Protein AF-A0A5C4RT20-F1 (afdb_monomer)

Structure (mmCIF, N/CA/C/O backbone):
data_AF-A0A5C4RT20-F1
#
_entry.id   AF-A0A5C4RT20-F1
#
loop_
_atom_site.group_PDB
_atom_site.id
_atom_site.type_symbol
_atom_site.label_atom_id
_atom_site.label_alt_id
_atom_site.label_comp_id
_atom_site.label_asym_id
_atom_site.label_entity_id
_atom_site.label_seq_id
_atom_site.pdbx_PDB_ins_code
_atom_site.Cartn_x
_atom_site.Cartn_y
_atom_site.Cartn_z
_atom_site.occupancy
_atom_site.B_iso_or_equiv
_atom_site.auth_seq_id
_atom_site.auth_comp_id
_atom_site.auth_asym_id
_atom_site.auth_atom_id
_atom_site.pdbx_PDB_model_num
ATOM 1 N N . PRO A 1 1 ? -16.477 2.074 -1.286 1.00 76.31 1 PRO A N 1
ATOM 2 C CA . PRO A 1 1 ? -15.696 2.573 -2.452 1.00 76.31 1 PRO A CA 1
ATOM 3 C C . PRO A 1 1 ? -14.672 1.538 -2.941 1.00 76.31 1 PRO A C 1
ATOM 5 O O . PRO A 1 1 ? -14.717 1.178 -4.108 1.00 76.31 1 PRO A O 1
ATOM 8 N N . LEU A 1 2 ? -13.831 0.998 -2.047 1.00 85.62 2 LEU A N 1
ATOM 9 C CA . LEU A 1 2 ? -12.781 0.027 -2.399 1.00 85.62 2 LEU A CA 1
ATOM 10 C C . LEU A 1 2 ? -13.311 -1.255 -3.066 1.00 85.62 2 LEU A C 1
ATOM 12 O O . LEU A 1 2 ? -12.769 -1.677 -4.077 1.00 85.62 2 LEU A O 1
ATOM 16 N N . VAL A 1 3 ? -14.440 -1.791 -2.588 1.00 86.38 3 VAL A N 1
ATOM 17 C CA . VAL A 1 3 ? -15.106 -2.965 -3.195 1.00 86.38 3 VAL A CA 1
ATOM 18 C C . VAL A 1 3 ? -15.500 -2.722 -4.658 1.00 86.38 3 VAL A C 1
ATOM 20 O O . VAL A 1 3 ? -15.401 -3.619 -5.484 1.00 86.38 3 VAL A O 1
ATOM 23 N N . LYS A 1 4 ? -15.918 -1.495 -5.007 1.00 87.50 4 LYS A N 1
ATOM 24 C CA . LYS A 1 4 ? -16.265 -1.152 -6.395 1.00 87.50 4 LYS A CA 1
ATOM 25 C C . LYS A 1 4 ? -15.019 -1.101 -7.280 1.00 87.50 4 LYS A C 1
ATOM 27 O O . LYS A 1 4 ? -15.060 -1.580 -8.403 1.00 87.50 4 LYS A O 1
ATOM 32 N N . LEU A 1 5 ? -13.919 -0.544 -6.772 1.00 87.69 5 LEU A N 1
ATOM 33 C CA 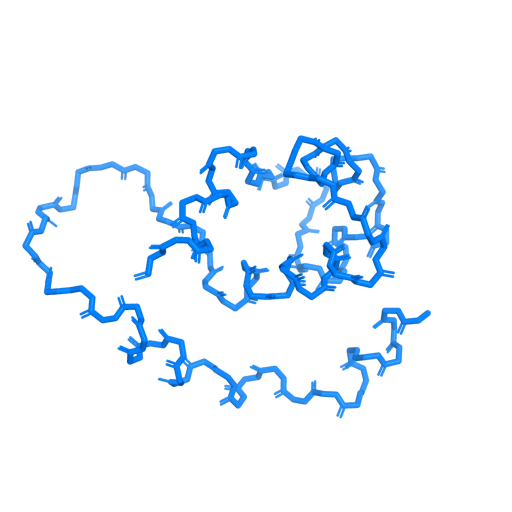. LEU A 1 5 ? -12.648 -0.507 -7.502 1.00 87.69 5 LEU A CA 1
ATOM 34 C C . LEU A 1 5 ? -12.129 -1.921 -7.762 1.00 87.69 5 LEU A C 1
ATOM 36 O O . LEU A 1 5 ? -11.712 -2.224 -8.869 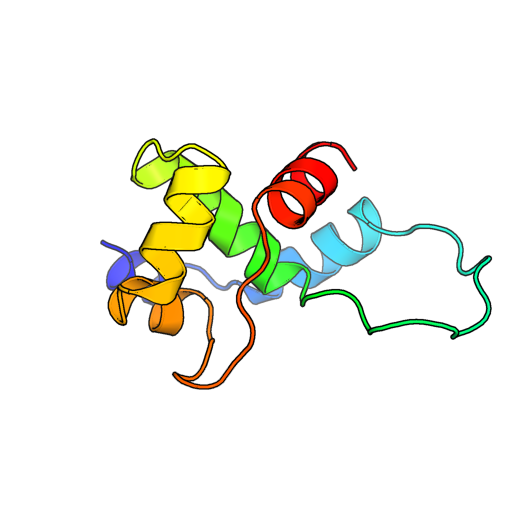1.00 87.69 5 LEU A O 1
ATOM 40 N N . GLU A 1 6 ? -12.207 -2.797 -6.763 1.00 87.88 6 GLU A N 1
ATOM 41 C CA . GLU A 1 6 ? -11.797 -4.193 -6.903 1.00 87.88 6 GLU A CA 1
ATOM 42 C C . GLU A 1 6 ? -12.647 -4.965 -7.922 1.00 87.88 6 GLU A C 1
ATOM 44 O O . GLU A 1 6 ? -12.106 -5.762 -8.677 1.00 87.88 6 GLU A O 1
ATOM 49 N N . ALA A 1 7 ? -13.950 -4.684 -7.993 1.00 89.31 7 ALA A N 1
ATOM 50 C CA . ALA A 1 7 ? -14.859 -5.346 -8.927 1.00 89.31 7 ALA A CA 1
ATOM 51 C C . ALA A 1 7 ? -14.741 -4.858 -10.383 1.00 89.31 7 ALA A C 1
ATOM 53 O O . ALA A 1 7 ? -15.071 -5.605 -11.299 1.00 89.31 7 ALA A O 1
ATOM 54 N N . HIS A 1 8 ? -14.327 -3.607 -10.605 1.00 90.75 8 HIS A N 1
ATOM 55 C CA . HIS A 1 8 ? -14.336 -2.987 -11.937 1.00 90.75 8 HIS A CA 1
ATOM 56 C C . HIS A 1 8 ? -12.954 -2.825 -12.572 1.00 90.75 8 HIS A C 1
ATOM 58 O O . HIS A 1 8 ? -12.872 -2.558 -13.768 1.00 90.75 8 HIS A O 1
ATOM 64 N N . ILE A 1 9 ? -11.879 -2.950 -11.794 1.00 90.00 9 ILE A N 1
ATOM 65 C CA . ILE A 1 9 ? -10.513 -2.772 -12.283 1.00 90.00 9 ILE A CA 1
ATOM 66 C C . ILE A 1 9 ? -9.834 -4.135 -12.325 1.00 90.00 9 ILE A C 1
ATOM 68 O O . ILE A 1 9 ? -9.619 -4.759 -11.286 1.00 90.00 9 ILE A O 1
ATOM 72 N N . ASP A 1 10 ? -9.439 -4.565 -13.523 1.00 91.81 10 ASP A N 1
ATOM 73 C CA . ASP A 1 10 ? -8.507 -5.678 -13.660 1.00 91.81 10 ASP A CA 1
ATOM 74 C C . ASP A 1 10 ? -7.093 -5.198 -13.311 1.00 91.81 10 ASP A C 1
ATOM 76 O O . ASP A 1 10 ? -6.386 -4.568 -14.100 1.00 91.81 10 ASP A O 1
ATOM 80 N N . TRP A 1 11 ? -6.695 -5.478 -12.074 1.00 90.62 11 TRP A N 1
ATOM 81 C CA . TRP A 1 11 ? -5.408 -5.061 -11.535 1.00 90.62 11 TRP A CA 1
ATOM 82 C C . TRP A 1 11 ? -4.222 -5.750 -12.215 1.00 90.62 11 TRP A C 1
ATOM 84 O O . TRP A 1 11 ? -3.126 -5.189 -12.221 1.00 90.62 11 TRP A O 1
ATOM 94 N N . GLN A 1 12 ? -4.410 -6.934 -12.806 1.00 90.62 12 GLN A N 1
ATOM 95 C CA . GLN A 1 12 ? -3.310 -7.644 -13.461 1.00 90.62 12 GLN A CA 1
ATOM 96 C C . GLN A 1 12 ? -2.822 -6.923 -14.719 1.00 90.62 12 GLN A C 1
ATOM 98 O O . GLN A 1 12 ? -1.650 -7.053 -15.071 1.00 90.62 12 GLN A O 1
ATOM 103 N N . LEU A 1 13 ? -3.658 -6.077 -15.330 1.00 91.56 13 LEU A N 1
ATOM 104 C CA . LEU A 1 13 ? -3.268 -5.231 -16.461 1.00 91.56 13 LEU A CA 1
ATOM 105 C C . LEU A 1 13 ? -2.105 -4.285 -16.128 1.00 91.56 13 LEU A C 1
ATOM 107 O O . LEU A 1 13 ? -1.318 -3.941 -17.008 1.00 91.56 13 LEU A O 1
ATOM 111 N N . PHE A 1 14 ? -1.956 -3.887 -14.860 1.00 90.69 14 PHE A N 1
ATOM 112 C CA . PHE A 1 14 ? -0.866 -3.010 -14.431 1.00 90.69 14 PHE A CA 1
ATOM 113 C C . PHE A 1 14 ? 0.427 -3.767 -14.132 1.00 90.69 14 PHE A C 1
ATOM 115 O O . PHE A 1 14 ? 1.489 -3.154 -14.144 1.00 90.69 14 PHE A O 1
ATOM 122 N N . ALA A 1 15 ? 0.377 -5.082 -13.899 1.00 89.00 15 ALA A N 1
ATOM 123 C CA . ALA A 1 15 ? 1.560 -5.876 -13.577 1.00 89.00 15 ALA A CA 1
ATOM 124 C C . ALA A 1 15 ? 2.704 -5.723 -14.605 1.00 89.00 15 ALA A C 1
ATOM 126 O O . ALA A 1 15 ? 3.803 -5.372 -14.180 1.00 89.00 15 ALA A O 1
ATOM 127 N N . PRO A 1 16 ? 2.498 -5.881 -15.932 1.00 89.81 16 PRO A N 1
ATOM 128 C CA . PRO A 1 16 ? 3.587 -5.713 -16.900 1.00 89.81 16 PRO A CA 1
ATOM 129 C C . PRO A 1 16 ? 4.124 -4.275 -16.949 1.00 89.81 16 PRO A C 1
ATOM 131 O O . PRO A 1 16 ? 5.319 -4.067 -17.139 1.00 89.81 16 PRO A O 1
ATOM 134 N N . ILE A 1 17 ? 3.261 -3.278 -16.735 1.00 90.44 17 ILE A N 1
ATOM 135 C CA . ILE A 1 17 ? 3.653 -1.862 -16.710 1.00 90.44 17 ILE A CA 1
ATOM 136 C C . ILE A 1 17 ? 4.544 -1.593 -15.494 1.00 90.44 17 ILE A C 1
ATOM 138 O O . ILE A 1 17 ? 5.589 -0.958 -15.618 1.00 90.44 17 ILE A O 1
ATOM 142 N N . LEU A 1 18 ? 4.157 -2.117 -14.329 1.00 88.56 18 LEU A N 1
ATOM 143 C CA . LEU A 1 18 ? 4.936 -2.021 -13.099 1.00 88.56 18 LEU A CA 1
ATOM 144 C C . LEU A 1 18 ? 6.255 -2.793 -13.220 1.00 88.56 18 LEU A C 1
ATOM 146 O O . LEU A 1 18 ? 7.283 -2.310 -12.759 1.00 88.56 18 LEU A O 1
ATOM 150 N N . GLU A 1 19 ? 6.272 -3.950 -13.877 1.00 86.12 19 GLU A N 1
ATOM 151 C CA . GLU A 1 19 ? 7.519 -4.674 -14.129 1.00 86.12 19 GLU A CA 1
ATOM 152 C C . GLU A 1 19 ? 8.517 -3.840 -14.935 1.00 86.12 19 GLU A C 1
ATOM 154 O O . GLU A 1 19 ? 9.687 -3.773 -14.564 1.00 86.12 19 GLU A O 1
ATOM 159 N N . VAL A 1 20 ? 8.054 -3.148 -15.981 1.00 86.06 20 VAL A N 1
ATOM 160 C CA . VAL A 1 20 ? 8.895 -2.269 -16.807 1.00 86.06 20 VAL A CA 1
ATOM 161 C C . VAL A 1 20 ? 9.311 -1.003 -16.051 1.00 86.06 20 VAL A C 1
ATOM 163 O O . VAL A 1 20 ? 10.485 -0.640 -16.079 1.00 86.06 20 VAL A O 1
ATOM 166 N N . ALA A 1 21 ? 8.385 -0.345 -15.351 1.00 84.94 21 ALA A N 1
ATOM 167 C CA . ALA A 1 21 ? 8.666 0.888 -14.611 1.00 84.94 21 ALA A CA 1
ATOM 168 C C . ALA A 1 21 ? 9.672 0.660 -13.472 1.00 84.94 21 ALA A C 1
ATOM 170 O O . ALA A 1 21 ? 10.568 1.469 -13.245 1.00 84.94 21 ALA A O 1
ATOM 171 N N . PHE A 1 22 ? 9.572 -0.484 -12.792 1.00 81.50 22 PHE A N 1
ATOM 172 C CA . PHE A 1 22 ? 10.456 -0.860 -11.692 1.00 81.50 22 PHE A CA 1
ATOM 173 C C . PHE A 1 22 ? 11.601 -1.787 -12.136 1.00 81.50 22 PHE A C 1
ATOM 175 O O . PHE A 1 22 ? 12.231 -2.427 -11.281 1.00 81.50 22 PHE A O 1
ATOM 182 N N . ASN A 1 23 ? 11.896 -1.858 -13.444 1.00 71.06 23 ASN A N 1
ATOM 183 C CA . ASN A 1 23 ? 12.922 -2.723 -14.030 1.00 71.06 23 ASN A CA 1
ATOM 184 C C . ASN A 1 23 ? 14.335 -2.206 -13.707 1.00 71.06 23 ASN A C 1
ATOM 186 O O . ASN A 1 23 ? 15.061 -1.680 -14.549 1.00 71.06 23 ASN A O 1
ATOM 190 N N . LYS A 1 24 ? 14.734 -2.309 -12.437 1.00 63.91 24 LYS A N 1
ATOM 191 C CA . LYS A 1 24 ? 16.113 -2.060 -12.017 1.00 63.91 24 LYS A CA 1
ATOM 192 C C . LYS A 1 24 ? 16.961 -3.259 -12.450 1.00 63.91 24 LYS A C 1
ATOM 194 O O . LYS A 1 24 ? 16.570 -4.389 -12.153 1.00 63.91 24 LYS A O 1
ATOM 199 N N . PRO A 1 25 ? 18.125 -3.047 -13.098 1.00 51.97 25 PRO A N 1
ATOM 200 C CA . PRO A 1 25 ? 19.017 -4.145 -13.441 1.00 51.97 25 PRO A CA 1
ATOM 201 C C . PRO A 1 25 ? 19.323 -4.935 -12.170 1.00 51.97 25 PRO A C 1
ATOM 203 O O . PRO A 1 25 ? 19.578 -4.340 -11.116 1.00 51.97 25 PRO A O 1
ATOM 206 N N . ALA A 1 26 ? 19.268 -6.265 -12.272 1.00 52.25 26 ALA A N 1
ATOM 207 C CA . ALA A 1 26 ? 19.459 -7.229 -11.190 1.00 52.25 26 ALA A CA 1
ATOM 208 C C . ALA A 1 26 ? 20.908 -7.242 -10.654 1.00 52.25 26 ALA A C 1
ATOM 210 O O . ALA A 1 26 ? 21.524 -8.283 -10.477 1.00 52.25 26 ALA A O 1
ATOM 211 N N . ASN A 1 27 ? 21.480 -6.079 -10.362 1.00 47.12 27 ASN A N 1
ATOM 212 C CA . ASN A 1 27 ? 22.803 -5.918 -9.781 1.00 47.12 27 ASN A CA 1
ATOM 213 C C . ASN A 1 27 ? 22.728 -5.917 -8.259 1.00 47.12 27 ASN A C 1
ATOM 215 O O . ASN A 1 27 ? 23.346 -5.081 -7.607 1.00 47.12 27 ASN A O 1
ATOM 219 N N . ARG A 1 28 ? 21.958 -6.826 -7.658 1.00 51.84 28 ARG A N 1
ATOM 220 C CA . ARG A 1 28 ? 22.076 -7.103 -6.225 1.00 51.84 28 ARG A CA 1
ATOM 221 C C . ARG A 1 28 ? 21.904 -8.590 -6.004 1.00 51.84 28 ARG A C 1
ATOM 223 O O . ARG A 1 28 ? 20.826 -9.141 -6.191 1.00 51.84 28 ARG A O 1
ATOM 230 N N . LYS A 1 29 ? 23.007 -9.218 -5.594 1.00 50.81 29 LYS A N 1
ATOM 231 C CA . LYS A 1 29 ? 23.025 -10.514 -4.912 1.00 50.81 29 LYS A CA 1
ATOM 232 C C . LYS A 1 29 ? 21.804 -10.582 -3.987 1.00 50.81 29 LYS A C 1
ATOM 234 O O . LYS A 1 29 ? 21.567 -9.622 -3.256 1.00 50.81 29 LYS A O 1
ATOM 239 N N . HIS A 1 30 ? 21.044 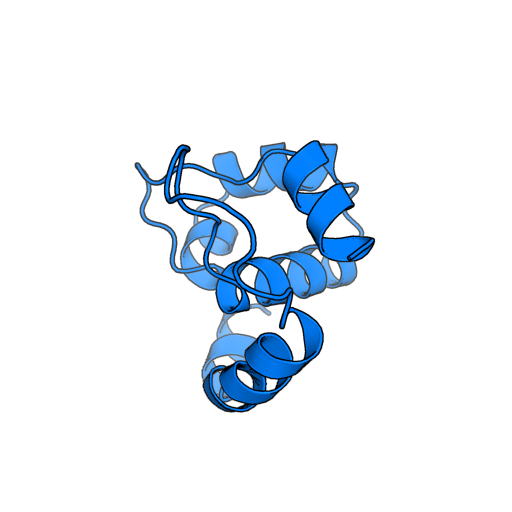-11.673 -4.058 1.00 54.88 30 HIS A N 1
ATOM 240 C CA . HIS A 1 30 ? 19.870 -11.970 -3.233 1.00 54.88 30 HIS A CA 1
ATOM 241 C C . HIS A 1 30 ? 20.241 -11.983 -1.740 1.00 54.88 30 HIS A C 1
ATOM 243 O O . HIS A 1 30 ? 20.414 -13.033 -1.132 1.00 54.88 30 HIS A O 1
ATOM 249 N N . MET A 1 31 ? 20.444 -10.813 -1.150 1.00 54.91 31 MET A N 1
ATOM 250 C CA . MET A 1 31 ? 20.864 -10.653 0.232 1.00 54.91 31 MET A CA 1
ATOM 251 C C . MET A 1 31 ? 19.991 -9.561 0.843 1.00 54.91 31 MET A C 1
ATOM 253 O O . MET A 1 31 ? 20.234 -8.370 0.664 1.00 54.91 31 MET A O 1
ATOM 257 N N . GLY A 1 32 ? 18.910 -9.986 1.495 1.00 68.88 32 GLY A N 1
ATOM 258 C CA . GLY A 1 32 ? 17.951 -9.101 2.148 1.00 68.88 32 GLY A CA 1
ATOM 259 C C . GLY A 1 32 ? 16.524 -9.639 2.121 1.00 68.88 32 GLY A C 1
ATOM 260 O O . GLY A 1 32 ? 16.223 -10.643 1.479 1.00 68.88 32 GLY A O 1
ATOM 261 N N . ARG A 1 33 ? 15.635 -8.948 2.838 1.00 68.94 33 ARG A N 1
ATOM 262 C CA . ARG A 1 33 ? 14.196 -9.221 2.815 1.00 68.94 33 ARG A CA 1
ATOM 263 C C . ARG A 1 33 ? 13.651 -8.964 1.400 1.00 68.94 33 ARG A C 1
ATOM 265 O O . ARG A 1 33 ? 13.976 -7.913 0.842 1.00 68.94 33 ARG A O 1
ATOM 272 N N . PRO A 1 34 ? 12.817 -9.860 0.840 1.00 78.38 34 PRO A N 1
ATOM 273 C CA . PRO A 1 34 ? 12.198 -9.618 -0.456 1.00 78.38 34 PRO A CA 1
ATOM 274 C C . PRO A 1 34 ? 11.367 -8.323 -0.427 1.00 78.38 34 PRO A C 1
ATOM 276 O O . PRO A 1 34 ? 10.771 -8.004 0.611 1.00 78.38 34 PRO A O 1
ATOM 279 N N . PRO A 1 35 ? 11.344 -7.561 -1.535 1.00 83.69 35 PRO A N 1
ATOM 280 C CA . PRO A 1 35 ? 10.496 -6.382 -1.648 1.00 83.69 35 PRO A CA 1
ATOM 281 C C . PRO A 1 35 ? 9.013 -6.768 -1.564 1.00 83.69 35 PRO A C 1
ATOM 283 O O . PRO A 1 35 ? 8.640 -7.912 -1.822 1.00 83.69 35 PRO A O 1
ATOM 286 N N . PHE A 1 36 ? 8.172 -5.800 -1.200 1.00 88.62 36 PHE A N 1
ATOM 287 C CA . PHE A 1 36 ? 6.720 -5.960 -1.279 1.00 88.62 36 PHE A CA 1
ATOM 288 C C . PHE A 1 36 ? 6.270 -6.125 -2.733 1.00 88.62 36 PHE A C 1
ATOM 290 O O . PHE A 1 36 ? 6.940 -5.649 -3.653 1.00 88.62 36 PHE A O 1
ATOM 297 N N . ASP A 1 37 ? 5.123 -6.779 -2.922 1.00 89.44 37 ASP A N 1
ATOM 298 C CA . ASP A 1 37 ? 4.495 -6.886 -4.235 1.00 89.44 37 ASP A CA 1
ATOM 299 C C . ASP A 1 37 ? 4.212 -5.485 -4.806 1.00 89.44 37 ASP A C 1
ATOM 301 O O . ASP A 1 37 ? 3.620 -4.624 -4.149 1.00 89.44 37 ASP A O 1
ATOM 305 N N . ARG A 1 38 ? 4.659 -5.254 -6.043 1.00 90.50 38 ARG A N 1
ATOM 306 C CA . ARG A 1 38 ? 4.555 -3.954 -6.718 1.00 90.50 38 ARG A CA 1
ATOM 307 C C . ARG A 1 38 ? 3.103 -3.588 -6.974 1.00 90.50 38 ARG A C 1
ATOM 309 O O . ARG A 1 38 ? 2.746 -2.418 -6.859 1.00 90.50 38 ARG A O 1
ATOM 316 N N . LEU A 1 39 ? 2.262 -4.576 -7.277 1.00 92.31 39 LEU A N 1
ATOM 317 C CA . LEU A 1 39 ? 0.844 -4.338 -7.516 1.00 92.31 39 LEU A CA 1
ATOM 318 C C . LEU A 1 39 ? 0.129 -3.922 -6.225 1.00 92.31 39 LEU A C 1
ATOM 320 O O . LEU A 1 39 ? -0.669 -2.984 -6.226 1.00 92.31 39 LEU A O 1
ATOM 324 N N . MET A 1 40 ? 0.463 -4.567 -5.107 1.00 93.56 40 MET A N 1
ATOM 325 C CA . MET A 1 40 ? -0.001 -4.167 -3.779 1.00 93.56 40 MET A CA 1
ATOM 326 C C . MET A 1 40 ? 0.456 -2.746 -3.405 1.00 93.56 40 MET A C 1
ATOM 328 O O . MET A 1 40 ? -0.364 -1.942 -2.957 1.00 93.56 40 MET A O 1
ATOM 332 N N . MET A 1 41 ? 1.719 -2.393 -3.658 1.00 93.94 41 MET A N 1
ATOM 333 C CA . MET A 1 41 ? 2.231 -1.036 -3.417 1.00 93.94 41 MET A CA 1
ATOM 334 C C . MET A 1 41 ? 1.557 0.013 -4.318 1.00 93.94 41 MET A C 1
ATOM 336 O O . MET A 1 41 ? 1.246 1.112 -3.863 1.00 93.94 41 MET A O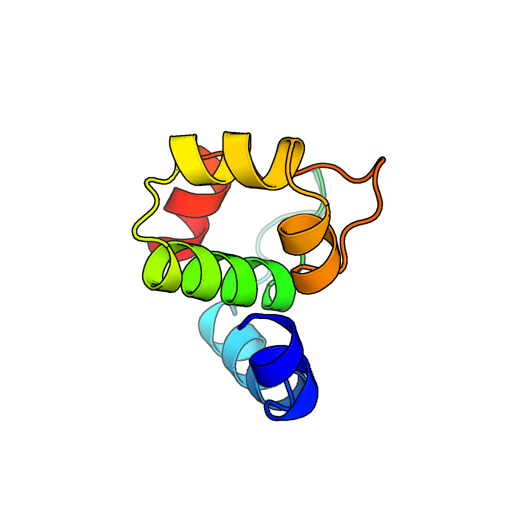 1
ATOM 340 N N . PHE A 1 42 ? 1.244 -0.327 -5.570 1.00 93.38 42 PHE A N 1
ATOM 341 C CA . PHE A 1 42 ? 0.482 0.544 -6.466 1.00 93.38 42 PHE A CA 1
ATOM 342 C C . PHE A 1 42 ? -0.943 0.801 -5.952 1.00 93.38 42 PHE A C 1
ATOM 344 O O . PHE A 1 42 ? -1.383 1.950 -5.871 1.00 93.38 42 PHE A O 1
ATOM 351 N N . LYS A 1 43 ? -1.649 -0.250 -5.513 1.00 93.75 43 LYS A N 1
ATOM 352 C CA . LYS A 1 43 ? -2.962 -0.116 -4.855 1.00 93.75 43 LYS A CA 1
ATOM 353 C C . LYS A 1 43 ? -2.891 0.757 -3.600 1.00 93.75 43 LYS A C 1
ATOM 355 O O . LYS A 1 43 ? -3.824 1.513 -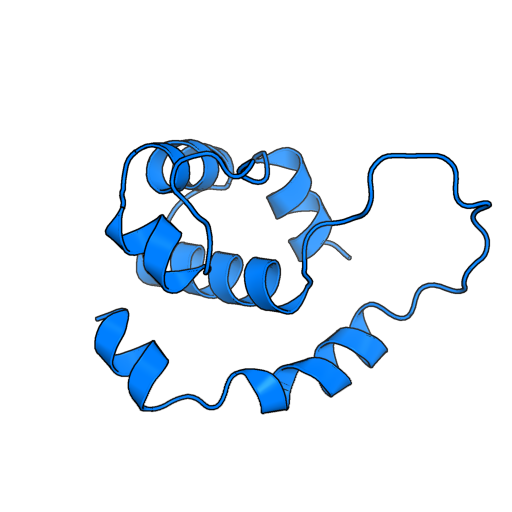3.328 1.00 93.75 43 LYS A O 1
ATOM 360 N N . LEU A 1 44 ? -1.793 0.677 -2.849 1.00 94.81 44 LEU A N 1
ATOM 361 C CA . LEU A 1 44 ? -1.562 1.501 -1.666 1.00 94.81 44 LEU A CA 1
ATOM 362 C C . LEU A 1 44 ? -1.486 2.992 -2.016 1.00 94.81 44 LEU A C 1
ATOM 364 O O . LEU A 1 44 ? -2.124 3.788 -1.331 1.00 94.81 44 LEU A O 1
ATOM 368 N N . LEU A 1 45 ? -0.806 3.376 -3.101 1.00 94.12 45 LEU A N 1
ATOM 369 C CA . LEU A 1 45 ? -0.760 4.778 -3.546 1.00 94.12 45 LEU A CA 1
ATOM 370 C C . LEU A 1 45 ? -2.144 5.307 -3.959 1.00 94.12 45 LEU A C 1
ATOM 372 O O . LEU A 1 45 ? -2.497 6.450 -3.666 1.00 94.12 45 LEU A O 1
ATOM 376 N N . ILE A 1 46 ? -2.969 4.469 -4.592 1.00 93.44 46 ILE A N 1
ATOM 377 C CA . ILE A 1 46 ? -4.358 4.830 -4.917 1.00 93.44 46 ILE A CA 1
ATOM 378 C C . ILE A 1 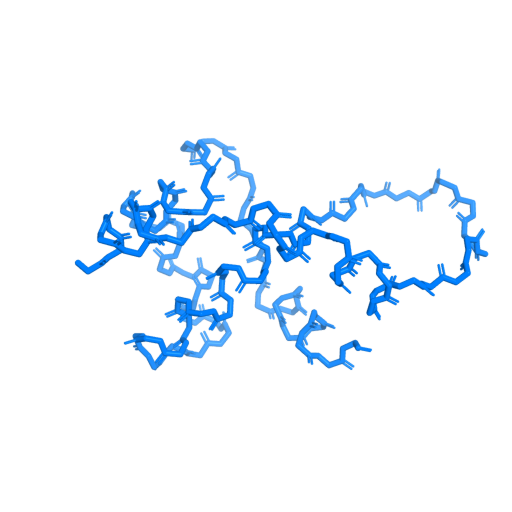46 ? -5.158 5.054 -3.633 1.00 93.44 46 ILE A C 1
ATOM 380 O O . ILE A 1 46 ? -5.906 6.023 -3.520 1.00 93.44 46 ILE A O 1
ATOM 384 N N . LEU A 1 47 ? -4.982 4.180 -2.642 1.00 93.88 47 LEU A N 1
ATOM 385 C CA . LEU A 1 47 ? -5.633 4.307 -1.345 1.00 93.88 47 LEU A CA 1
ATOM 386 C C . LEU A 1 47 ? -5.201 5.591 -0.620 1.00 93.88 47 LEU A C 1
ATOM 388 O O . LEU A 1 47 ? -6.057 6.292 -0.085 1.00 93.88 47 LEU A O 1
ATOM 392 N N . GLN A 1 48 ? -3.913 5.942 -0.661 1.00 94.31 48 GLN A N 1
ATOM 393 C CA . GLN A 1 48 ? -3.418 7.224 -0.152 1.00 94.31 48 GLN A CA 1
ATOM 394 C C . GLN A 1 48 ? -4.125 8.413 -0.793 1.00 94.31 48 GLN A C 1
ATOM 396 O O . GLN A 1 48 ? -4.611 9.288 -0.081 1.00 94.31 48 GLN A O 1
ATOM 401 N N . SER A 1 49 ? -4.224 8.420 -2.125 1.00 93.44 49 SER A N 1
ATOM 402 C CA . SER A 1 49 ? -4.865 9.499 -2.877 1.00 93.44 49 SER A CA 1
ATOM 403 C C . SER A 1 49 ? -6.369 9.605 -2.590 1.00 93.44 49 SER A C 1
ATOM 405 O O . SER A 1 49 ? -6.875 10.701 -2.365 1.00 93.44 49 SER A O 1
ATOM 407 N N . LEU A 1 50 ? -7.083 8.477 -2.513 1.00 93.25 50 LEU A N 1
ATOM 408 C CA . LEU A 1 50 ? -8.530 8.448 -2.256 1.00 93.25 50 LEU A CA 1
ATOM 409 C C . LEU A 1 50 ? -8.919 8.955 -0.865 1.00 93.25 50 LEU A C 1
ATOM 411 O O . LEU A 1 50 ? -10.009 9.499 -0.695 1.00 93.25 50 LEU A O 1
ATOM 415 N N . TYR A 1 51 ? -8.062 8.731 0.130 1.00 93.12 51 TYR A N 1
ATOM 416 C CA . TYR A 1 51 ? -8.319 9.104 1.521 1.00 93.12 51 TYR A CA 1
ATOM 417 C C . TYR A 1 51 ? -7.471 10.294 1.994 1.00 93.12 51 TYR A C 1
ATOM 419 O O . TYR A 1 51 ? -7.551 10.652 3.167 1.00 93.12 51 TYR A O 1
ATOM 427 N N . ASN A 1 52 ? -6.694 10.907 1.092 1.00 94.50 52 ASN A N 1
ATOM 428 C CA . ASN A 1 52 ? -5.779 12.018 1.357 1.00 94.50 52 ASN A CA 1
ATOM 429 C C . ASN A 1 52 ? -4.855 11.765 2.568 1.00 94.50 52 ASN A C 1
ATOM 431 O O . ASN A 1 52 ? -4.753 12.592 3.474 1.00 94.50 52 ASN A O 1
ATOM 435 N N . LEU A 1 53 ? -4.237 10.580 2.607 1.00 94.25 53 LEU A N 1
ATOM 436 C CA . LEU A 1 53 ? -3.403 10.128 3.725 1.00 94.25 53 LEU A CA 1
ATOM 437 C C . LEU A 1 53 ? -1.928 10.467 3.496 1.00 94.25 53 LEU A C 1
ATOM 439 O O . LEU A 1 53 ? -1.408 10.276 2.397 1.00 94.25 53 LEU A O 1
ATOM 443 N N . SER A 1 54 ? -1.233 10.880 4.559 1.00 94.06 54 SER A N 1
ATOM 444 C CA . SER A 1 54 ? 0.235 10.932 4.567 1.00 94.06 54 SER A CA 1
ATOM 445 C C . SER A 1 54 ? 0.856 9.531 4.628 1.00 94.06 54 SER A C 1
ATOM 447 O O . SER A 1 54 ? 0.178 8.556 4.962 1.00 94.06 54 SER A O 1
ATOM 449 N N . ASP A 1 55 ? 2.157 9.414 4.351 1.00 93.19 55 ASP A N 1
ATOM 450 C CA . ASP A 1 55 ? 2.879 8.133 4.399 1.00 93.19 55 ASP A CA 1
ATOM 451 C C . ASP A 1 55 ? 2.791 7.482 5.800 1.00 93.19 55 ASP A C 1
ATOM 453 O O . ASP A 1 55 ? 2.468 6.298 5.907 1.00 93.19 55 ASP A O 1
ATOM 457 N N . ASP A 1 56 ? 2.935 8.267 6.876 1.00 93.94 56 ASP A N 1
ATOM 458 C CA . ASP A 1 56 ? 2.791 7.788 8.264 1.00 93.94 56 ASP A CA 1
ATOM 459 C C . ASP A 1 56 ? 1.342 7.420 8.619 1.00 93.94 56 ASP A C 1
ATOM 461 O O . ASP A 1 56 ? 1.075 6.392 9.246 1.00 93.94 56 ASP A O 1
ATOM 465 N N . GLN A 1 57 ? 0.369 8.233 8.187 1.00 94.69 57 GLN A N 1
ATOM 466 C CA . GLN A 1 57 ? -1.047 7.913 8.388 1.00 94.69 57 GLN A CA 1
ATOM 467 C C . GLN A 1 57 ? -1.431 6.631 7.655 1.00 94.69 57 GLN A C 1
ATOM 469 O O . GLN A 1 57 ? -2.257 5.866 8.139 1.00 94.69 57 GLN A O 1
ATOM 474 N N . THR A 1 58 ? -0.835 6.380 6.497 1.00 94.75 58 THR A N 1
ATOM 475 C CA . THR A 1 58 ? -1.117 5.196 5.687 1.00 94.75 58 THR A CA 1
ATOM 476 C C . THR A 1 58 ? -0.653 3.929 6.384 1.00 94.75 58 THR A C 1
ATOM 478 O O . THR A 1 58 ? -1.432 2.984 6.497 1.00 94.75 58 THR A O 1
ATOM 481 N N . GLU A 1 59 ? 0.567 3.930 6.922 1.00 94.00 59 GLU A N 1
ATOM 482 C CA . GLU A 1 59 ? 1.090 2.828 7.736 1.00 94.00 59 GLU A CA 1
ATOM 483 C C . GLU A 1 59 ? 0.163 2.514 8.923 1.00 94.00 59 GLU A C 1
ATOM 485 O O . GLU A 1 59 ? -0.246 1.362 9.124 1.00 94.00 59 GLU A O 1
ATOM 490 N N . TYR A 1 60 ? -0.240 3.547 9.669 1.00 93.31 60 TYR A N 1
ATOM 491 C CA . TYR A 1 60 ? -1.135 3.395 10.816 1.00 93.31 60 TYR A CA 1
ATOM 492 C C . TYR A 1 60 ? -2.517 2.857 10.408 1.00 93.31 60 TYR A C 1
ATOM 494 O O . TYR A 1 60 ? -3.007 1.874 10.967 1.00 93.31 60 TYR A O 1
ATOM 502 N N . GLN A 1 61 ? -3.138 3.453 9.386 1.00 92.75 61 GLN A N 1
ATOM 503 C CA . GLN A 1 61 ? -4.492 3.097 8.955 1.00 92.75 61 GLN A CA 1
ATOM 504 C C . GLN A 1 61 ? -4.562 1.701 8.329 1.00 92.75 61 GLN A C 1
ATOM 506 O O . GLN A 1 61 ? -5.555 1.004 8.528 1.00 92.75 61 GLN A O 1
ATOM 511 N N . ILE A 1 62 ? -3.539 1.259 7.588 1.00 92.81 62 ILE A N 1
ATOM 512 C CA . ILE A 1 62 ? -3.510 -0.106 7.039 1.00 92.81 62 ILE A CA 1
ATOM 513 C C . ILE A 1 62 ? -3.366 -1.133 8.162 1.00 92.81 62 ILE A C 1
ATOM 515 O O . ILE A 1 62 ? -3.941 -2.216 8.075 1.00 92.81 62 ILE A O 1
ATOM 519 N N . THR A 1 63 ? -2.630 -0.808 9.224 1.00 90.00 63 THR A N 1
ATOM 520 C CA . THR A 1 63 ? -2.442 -1.716 10.361 1.00 90.00 63 THR A CA 1
ATOM 521 C C . THR A 1 63 ? -3.756 -1.986 11.097 1.00 90.00 63 THR A C 1
ATOM 523 O O . THR A 1 63 ? -4.022 -3.140 11.446 1.00 90.00 63 THR A O 1
ATOM 526 N N . ASP A 1 64 ? -4.591 -0.960 11.262 1.00 89.25 64 ASP A N 1
ATOM 527 C CA . ASP A 1 64 ? -5.834 -1.021 12.037 1.00 89.25 64 ASP A CA 1
ATOM 528 C C . ASP A 1 64 ? -7.071 -1.406 11.195 1.00 89.25 64 ASP A C 1
ATOM 530 O O . ASP A 1 64 ? -7.919 -2.197 11.615 1.00 89.25 64 ASP A O 1
ATOM 534 N N . ARG A 1 65 ? -7.175 -0.923 9.947 1.00 91.62 65 ARG A N 1
ATOM 535 C CA . ARG A 1 65 ? -8.390 -1.099 9.133 1.00 91.62 65 ARG A CA 1
ATOM 536 C C . ARG A 1 65 ? -8.366 -2.368 8.290 1.00 91.62 65 ARG A C 1
ATOM 538 O O . ARG A 1 65 ? -7.721 -2.437 7.241 1.00 91.62 65 ARG A O 1
ATOM 545 N N . LEU A 1 66 ? -9.217 -3.334 8.647 1.00 90.06 66 LEU A N 1
ATOM 546 C CA . LEU A 1 66 ? -9.407 -4.559 7.855 1.00 90.06 66 LEU A CA 1
ATOM 547 C C . LEU A 1 66 ? -9.845 -4.291 6.409 1.00 90.06 66 LEU A C 1
ATOM 549 O O . LEU A 1 66 ? -9.478 -5.049 5.517 1.00 90.06 66 LEU A O 1
ATOM 553 N N . SER A 1 67 ? -10.622 -3.237 6.154 1.00 90.88 67 SER A N 1
ATOM 554 C CA . SER A 1 67 ? -11.043 -2.882 4.793 1.00 90.88 67 SER A CA 1
ATOM 555 C C . SER A 1 67 ? -9.858 -2.518 3.896 1.00 90.88 67 SER A C 1
ATOM 557 O O . SER A 1 67 ? -9.865 -2.859 2.715 1.00 90.88 67 SER A O 1
ATOM 559 N N . PHE A 1 68 ? -8.826 -1.884 4.459 1.00 92.56 68 PHE A N 1
ATOM 560 C CA . PHE A 1 68 ? -7.609 -1.524 3.736 1.00 92.56 68 PHE A CA 1
ATOM 561 C C . PHE A 1 68 ? -6.736 -2.757 3.518 1.00 92.56 68 PHE A C 1
ATOM 563 O O . PHE A 1 68 ? -6.314 -3.002 2.392 1.00 92.56 68 PHE A O 1
ATOM 570 N N . LYS A 1 69 ? -6.562 -3.598 4.549 1.00 92.12 69 LYS A N 1
ATOM 571 C CA . LYS A 1 69 ?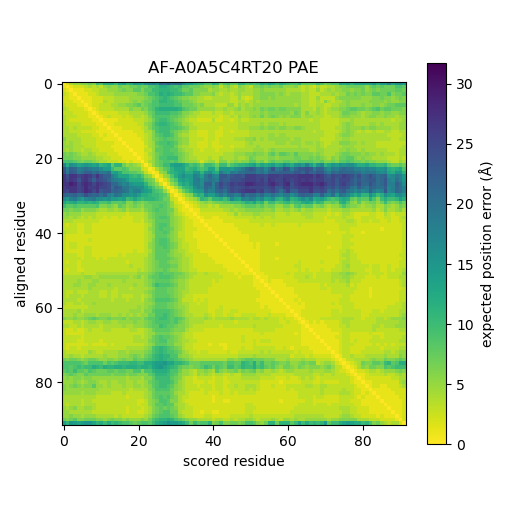 -5.852 -4.881 4.407 1.00 92.12 69 LYS A CA 1
ATOM 572 C C . LYS A 1 69 ? -6.473 -5.762 3.323 1.00 92.12 69 LYS A C 1
ATOM 574 O O . LYS A 1 69 ? -5.752 -6.239 2.455 1.00 92.12 69 LYS A O 1
ATOM 579 N N . ARG A 1 70 ? -7.805 -5.903 3.319 1.00 91.38 70 ARG A N 1
ATOM 580 C CA . ARG A 1 70 ? -8.545 -6.671 2.302 1.00 91.38 70 ARG A CA 1
ATOM 581 C C . ARG A 1 70 ? -8.290 -6.146 0.892 1.00 91.38 70 ARG A C 1
ATOM 583 O O . ARG A 1 70 ? -7.915 -6.928 0.031 1.00 91.38 70 ARG A O 1
ATOM 590 N N . PHE A 1 71 ? -8.419 -4.836 0.679 1.00 92.19 71 PHE A N 1
ATOM 591 C CA . PHE A 1 71 ? -8.180 -4.222 -0.632 1.00 92.19 71 PHE A CA 1
ATOM 592 C C . PHE A 1 71 ? -6.739 -4.419 -1.136 1.00 92.19 71 PHE A C 1
ATOM 594 O O . PHE A 1 71 ? -6.503 -4.613 -2.330 1.00 92.19 71 PHE A O 1
ATOM 601 N N . LEU A 1 72 ? -5.771 -4.399 -0.217 1.00 91.75 72 LEU A N 1
ATOM 602 C CA . LEU A 1 72 ? -4.355 -4.627 -0.505 1.00 91.75 72 LEU A CA 1
ATOM 603 C C . LEU A 1 72 ? -3.986 -6.116 -0.623 1.00 91.75 72 LEU A C 1
ATOM 605 O O . LEU A 1 72 ? -2.842 -6.421 -0.945 1.00 91.75 72 LEU A O 1
ATOM 609 N N . GLY A 1 73 ? -4.921 -7.040 -0.373 1.00 89.94 73 GLY A N 1
ATOM 610 C CA . GLY A 1 73 ? -4.660 -8.482 -0.375 1.00 89.94 73 GLY A CA 1
ATOM 611 C C . GLY A 1 73 ? -3.839 -8.981 0.822 1.00 89.94 73 GLY A C 1
ATOM 612 O O . GLY A 1 73 ? -3.323 -10.094 0.779 1.00 89.94 73 GLY A O 1
ATOM 613 N N . LEU A 1 74 ? -3.713 -8.180 1.885 1.00 88.88 74 LEU A N 1
ATOM 614 C CA . LEU A 1 74 ? -2.993 -8.539 3.108 1.00 88.88 74 LEU A CA 1
ATOM 615 C C . LEU A 1 74 ? -3.888 -9.340 4.064 1.00 88.88 74 LEU A C 1
ATOM 617 O O . LEU A 1 74 ? -5.034 -8.969 4.338 1.00 88.88 74 LEU A O 1
ATOM 621 N N . LYS A 1 75 ? -3.337 -10.403 4.651 1.00 86.75 75 LYS A N 1
ATOM 622 C CA . LYS A 1 75 ? -3.923 -11.107 5.798 1.00 86.75 75 LYS A CA 1
ATOM 623 C C . LYS A 1 75 ? -3.667 -10.325 7.088 1.00 86.75 75 LYS A C 1
ATOM 625 O O . LYS A 1 75 ? -2.783 -9.476 7.167 1.00 86.75 75 LYS A O 1
ATOM 630 N N . SER A 1 76 ? -4.416 -10.637 8.146 1.00 76.94 76 SER A N 1
ATOM 631 C CA . SER A 1 76 ? -4.312 -9.929 9.433 1.00 76.94 76 SER A CA 1
ATOM 632 C C . SER A 1 76 ? -2.910 -9.970 10.057 1.00 76.94 76 SER A C 1
ATOM 634 O O . SER A 1 76 ? -2.542 -9.015 10.738 1.00 76.94 76 SER A O 1
ATOM 636 N N . SER A 1 77 ? -2.149 -11.042 9.810 1.00 81.94 77 SER A N 1
ATOM 637 C CA . SER A 1 77 ? -0.783 -11.268 10.302 1.00 81.94 77 SER A CA 1
ATOM 638 C C . SER A 1 77 ? 0.318 -10.798 9.348 1.00 81.94 77 SER A C 1
ATOM 640 O O . SER A 1 77 ? 1.497 -10.917 9.681 1.00 81.94 77 SER A O 1
ATOM 642 N N . ASP A 1 78 ? -0.034 -10.332 8.148 1.00 86.00 78 ASP A N 1
ATOM 643 C CA . ASP A 1 78 ? 0.964 -9.945 7.158 1.00 86.00 78 ASP A CA 1
ATOM 644 C C . ASP A 1 78 ? 1.625 -8.625 7.551 1.00 86.00 78 ASP A C 1
ATOM 646 O O . ASP A 1 78 ? 1.024 -7.752 8.184 1.00 86.00 78 ASP A O 1
ATOM 650 N N . LYS A 1 79 ? 2.896 -8.471 7.169 1.00 86.81 79 LYS A N 1
ATOM 651 C CA . LYS A 1 79 ? 3.624 -7.233 7.442 1.00 86.81 79 LYS A CA 1
ATOM 652 C C . LYS A 1 79 ? 3.084 -6.111 6.556 1.00 86.81 79 LYS A C 1
ATOM 654 O O . LYS A 1 79 ? 2.932 -6.291 5.352 1.00 86.81 79 LYS A O 1
ATOM 659 N N . VAL A 1 80 ? 2.884 -4.944 7.155 1.00 90.50 80 VAL A N 1
ATOM 660 C CA . VAL A 1 80 ? 2.510 -3.708 6.465 1.00 90.50 80 VAL A CA 1
ATOM 661 C C . VAL A 1 80 ? 3.785 -2.951 6.050 1.00 90.50 80 VAL A C 1
ATOM 663 O O . VAL A 1 80 ? 4.778 -2.992 6.788 1.00 90.50 80 VAL A O 1
ATOM 666 N N . PRO A 1 81 ? 3.819 -2.314 4.868 1.00 91.75 81 PRO A N 1
ATOM 667 C CA . PRO A 1 81 ? 4.908 -1.417 4.497 1.00 91.75 81 PRO A CA 1
ATOM 668 C C . PRO A 1 81 ? 4.947 -0.202 5.429 1.00 91.75 81 PRO A C 1
ATOM 670 O O . PRO 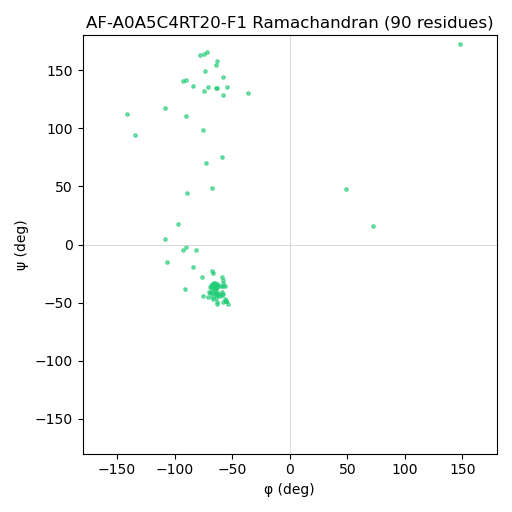A 1 81 ? 3.916 0.408 5.705 1.00 91.75 81 PRO A O 1
ATOM 673 N N . ASP A 1 82 ? 6.148 0.137 5.892 1.00 92.50 82 ASP A N 1
ATOM 674 C CA . ASP A 1 82 ? 6.374 1.349 6.680 1.00 92.50 82 ASP A CA 1
ATOM 675 C C . ASP A 1 82 ? 6.331 2.612 5.800 1.00 92.50 82 ASP A C 1
ATOM 677 O O . ASP A 1 82 ? 6.452 2.541 4.569 1.00 92.50 82 ASP A O 1
ATOM 681 N N . SER A 1 83 ? 6.187 3.782 6.423 1.00 92.50 83 SER A N 1
ATOM 682 C CA . SER A 1 83 ? 6.093 5.067 5.720 1.00 92.50 83 SER A CA 1
ATOM 683 C C . SER A 1 83 ? 7.284 5.341 4.797 1.00 92.50 83 SER A C 1
ATOM 685 O O . SER A 1 83 ? 7.121 5.830 3.677 1.00 92.50 83 SER A O 1
ATOM 687 N N . LYS A 1 84 ? 8.491 4.926 5.197 1.00 92.31 84 LYS A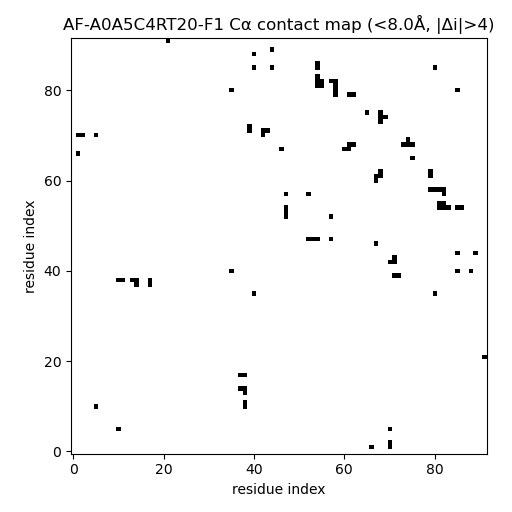 N 1
ATOM 688 C CA . LYS A 1 84 ? 9.710 5.047 4.380 1.00 92.31 84 LYS A CA 1
ATOM 689 C C . LYS A 1 84 ? 9.670 4.159 3.141 1.00 92.31 84 LYS A C 1
ATOM 691 O O . LYS A 1 84 ? 10.166 4.554 2.086 1.00 92.31 84 LYS A O 1
ATOM 696 N N . THR A 1 85 ? 9.105 2.963 3.256 1.00 91.06 85 THR A N 1
ATOM 697 C CA . THR A 1 85 ? 8.921 2.032 2.141 1.00 91.06 85 THR A CA 1
ATOM 698 C C . THR A 1 85 ? 7.930 2.601 1.136 1.00 91.06 85 THR A C 1
ATOM 700 O O . THR A 1 85 ? 8.184 2.532 -0.066 1.00 91.06 85 THR A O 1
ATOM 703 N N . ILE A 1 86 ? 6.846 3.209 1.623 1.00 92.88 86 ILE A N 1
ATOM 704 C CA . ILE A 1 86 ? 5.846 3.879 0.786 1.00 92.88 86 ILE A CA 1
ATOM 705 C C . ILE A 1 86 ? 6.475 5.062 0.045 1.00 92.88 86 ILE A C 1
ATOM 707 O O . ILE A 1 86 ? 6.414 5.120 -1.184 1.00 92.88 86 ILE A O 1
ATOM 711 N N . TRP A 1 87 ? 7.167 5.943 0.771 1.00 92.88 87 TRP A N 1
ATOM 712 C CA . TRP A 1 87 ? 7.875 7.082 0.188 1.00 92.88 87 TRP A CA 1
ATOM 713 C C . TRP A 1 87 ? 8.865 6.645 -0.899 1.00 92.88 87 TRP A C 1
ATOM 715 O O . TRP A 1 87 ? 8.840 7.149 -2.019 1.00 92.88 87 TRP A O 1
ATOM 725 N N . LYS A 1 88 ? 9.697 5.639 -0.604 1.00 90.56 88 LYS A N 1
ATOM 726 C CA . LYS A 1 88 ? 10.701 5.126 -1.544 1.00 90.56 88 LYS A CA 1
ATOM 727 C C . LYS A 1 88 ? 10.084 4.521 -2.803 1.00 90.56 88 LYS A C 1
ATOM 729 O O . LYS A 1 88 ? 10.696 4.588 -3.866 1.00 90.56 88 LYS A O 1
ATOM 734 N N . PHE A 1 89 ? 8.918 3.892 -2.682 1.00 90.12 89 PHE A N 1
ATOM 735 C CA . PHE A 1 89 ? 8.197 3.349 -3.828 1.00 90.12 89 PHE A CA 1
ATOM 736 C C . PHE A 1 89 ? 7.640 4.461 -4.722 1.00 90.12 89 PHE A C 1
ATOM 738 O O . PHE A 1 89 ? 7.688 4.321 -5.937 1.00 90.12 89 PHE A O 1
ATOM 745 N N . ARG A 1 90 ? 7.176 5.573 -4.135 1.00 88.62 90 ARG A N 1
ATOM 746 C CA . ARG A 1 90 ? 6.690 6.746 -4.878 1.00 88.62 90 ARG A CA 1
ATOM 747 C C . ARG A 1 90 ? 7.799 7.484 -5.638 1.00 88.62 90 ARG A C 1
ATOM 749 O O . ARG A 1 90 ? 7.532 8.014 -6.705 1.00 88.62 90 ARG A O 1
ATOM 756 N N . GLU A 1 91 ? 9.011 7.514 -5.087 1.00 87.88 91 GLU A N 1
ATOM 757 C CA . GLU A 1 91 ? 10.163 8.244 -5.648 1.00 87.88 91 GLU A CA 1
ATOM 758 C C . GLU A 1 91 ? 11.024 7.408 -6.624 1.00 87.88 91 GLU A C 1
ATOM 760 O O . GLU A 1 91 ? 12.039 7.887 -7.123 1.00 87.88 91 GLU A O 1
ATOM 765 N N . THR A 1 92 ? 10.695 6.128 -6.840 1.00 77.75 92 THR A N 1
ATOM 766 C CA . THR A 1 92 ? 11.473 5.224 -7.715 1.00 77.75 92 THR A CA 1
ATOM 767 C C . THR A 1 92 ? 11.135 5.425 -9.182 1.00 77.75 92 THR A C 1
ATOM 769 O O . THR A 1 92 ? 12.104 5.361 -9.975 1.00 77.75 92 THR A O 1
#

Radius of gyration: 13.65 Å; Cα contacts (8 Å, |Δi|>4): 54; chains: 1; bounding box: 39×24×29 Å

InterPro domains:
  IPR008490 Transposase InsH, N-terminal [PF05598] (1-91)

Nearest PDB structures (foldseek):
  2hof-assembly1_A-2  TM=3.042E-01  e=5.580E-01  Punavirus P1

Secondary structure (DSSP, 8-state):
-HHHHHHH--GGGGHHHHHHHT-----S-S-SPPPPPHHHHHHHHHHHHHHT--HHHHHHHHHH-HHHHHHTT--TTSPPPPHHHHHHHHT-

pLDDT: mean 86.2, std 11.5, range [47.12, 94.81]

Sequence (92 aa):
PLVKLEAHIDWQLFAPILEVAFNKPANRKHMGRPPFDRLMMFKLLILQSLYNLSDDQTEYQITDRLSFKRFLGLKSSDKVPDSKTIWKFRET

Mean predicted aligned error: 5.45 Å

Foldseek 3Di:
DLVVCVVPDPLVVCVVVQCVVVVDPPPDDPDDDDADDSSLLVLLVVVCVVVVDALQRSQVCCLPDPVSCVSSVHDNPDDDDHSVSSVVSVVD

Organism: Chlorobaculum thiosulfatiphilum (NCBI:txid115852)

Solvent-accessible surface area (backbone atoms only — not comparable to full-atom values): 5753 Å² total; per-residue (Å²): 111,66,70,58,50,64,75,71,48,72,66,73,75,48,46,67,55,50,51,61,72,66,60,65,79,86,84,60,79,96,75,75,83,80,78,77,59,64,64,40,53,52,51,47,53,51,52,30,64,76,68,72,45,51,52,61,53,43,34,54,46,44,74,71,34,64,73,50,23,54,75,52,71,44,57,96,85,54,87,76,67,48,32,67,57,51,52,52,62,75,74,103